Protein AF-A0A7J5UYX2-F1 (afdb_monomer_lite)

Foldseek 3Di:
DWAFDDVVVQKTWDQDPPPRDIAIEGNVLDDDDDDHVFDWDWDWDCDVPDIHTHPTGRPPPPPPPPPD

Structure (mmCIF, N/CA/C/O backbone):
data_AF-A0A7J5UYX2-F1
#
_entry.id   AF-A0A7J5UYX2-F1
#
loop_
_atom_site.group_PDB
_atom_site.id
_atom_site.type_symbol
_atom_site.label_atom_id
_atom_site.label_alt_id
_atom_site.label_comp_id
_atom_site.label_asym_id
_atom_site.label_entity_id
_atom_site.label_seq_id
_atom_site.pdbx_PDB_ins_code
_atom_site.Cartn_x
_atom_site.Cartn_y
_atom_site.Cartn_z
_atom_site.occupancy
_atom_site.B_iso_or_equiv
_atom_site.auth_seq_id
_atom_site.auth_comp_id
_atom_site.auth_asym_id
_atom_site.auth_atom_id
_atom_site.pdbx_PDB_model_num
ATOM 1 N N . MET A 1 1 ? 0.802 -0.863 -7.967 1.00 88.56 1 MET A N 1
ATOM 2 C CA . MET A 1 1 ? -0.530 -1.130 -8.561 1.00 88.56 1 MET A CA 1
ATOM 3 C C . MET A 1 1 ? -1.565 -1.328 -7.467 1.00 88.56 1 MET A C 1
ATOM 5 O O . MET A 1 1 ? -1.315 -2.093 -6.540 1.00 88.56 1 MET A O 1
ATOM 9 N N . ILE A 1 2 ? -2.713 -0.661 -7.555 1.00 89.88 2 ILE A N 1
ATOM 10 C CA . ILE A 1 2 ? -3.801 -0.823 -6.580 1.00 89.88 2 ILE A CA 1
ATOM 11 C C . ILE A 1 2 ? -4.452 -2.192 -6.761 1.00 89.88 2 ILE A C 1
ATOM 13 O O . ILE A 1 2 ? -4.867 -2.546 -7.860 1.00 89.88 2 ILE A O 1
ATOM 17 N N . ILE A 1 3 ? -4.568 -2.954 -5.676 1.00 92.88 3 ILE A N 1
ATOM 18 C CA . ILE A 1 3 ? -5.189 -4.288 -5.700 1.00 92.88 3 ILE A CA 1
ATOM 19 C C . ILE A 1 3 ? -6.529 -4.329 -4.967 1.00 92.88 3 ILE A C 1
ATOM 21 O O . ILE A 1 3 ? -7.325 -5.235 -5.197 1.00 92.88 3 ILE A O 1
ATOM 25 N N . LYS A 1 4 ? -6.791 -3.361 -4.081 1.00 92.44 4 LYS A N 1
ATOM 26 C 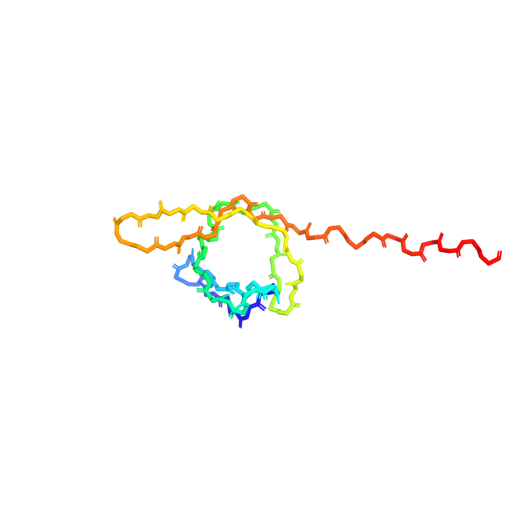CA . LYS A 1 4 ? -8.045 -3.281 -3.330 1.00 92.44 4 LYS A CA 1
ATOM 27 C C . LYS A 1 4 ? -8.294 -1.863 -2.835 1.00 92.44 4 LYS A C 1
ATOM 29 O O . LYS A 1 4 ? -7.381 -1.218 -2.332 1.00 92.44 4 LYS A O 1
ATOM 34 N N . LEU A 1 5 ? -9.548 -1.432 -2.910 1.00 91.44 5 LEU A N 1
ATOM 35 C CA . LEU A 1 5 ? -10.036 -0.180 -2.339 1.00 91.44 5 LEU A CA 1
ATOM 36 C C . LEU A 1 5 ? -11.227 -0.492 -1.440 1.00 91.44 5 LEU A C 1
ATOM 38 O O . LEU A 1 5 ? -12.085 -1.299 -1.795 1.00 91.44 5 LEU A O 1
ATOM 42 N N . SER A 1 6 ? -11.260 0.115 -0.260 1.00 90.62 6 SER A N 1
ATOM 43 C CA . SER A 1 6 ? -12.347 -0.051 0.696 1.00 90.62 6 SER A CA 1
ATOM 44 C C . SER A 1 6 ? -12.827 1.319 1.157 1.00 90.62 6 SER A C 1
ATOM 46 O O . SER A 1 6 ? -12.521 1.739 2.270 1.00 90.62 6 SER A O 1
ATOM 48 N N . TYR A 1 7 ? -13.616 1.998 0.317 1.00 86.25 7 TYR A N 1
ATOM 49 C CA . TYR A 1 7 ? -14.141 3.343 0.593 1.00 86.25 7 TYR A CA 1
ATOM 50 C C . TYR A 1 7 ? -14.879 3.438 1.932 1.00 86.25 7 TYR A C 1
ATOM 52 O O . TYR A 1 7 ? -14.630 4.355 2.702 1.00 86.25 7 TYR A O 1
ATOM 60 N N . GLN A 1 8 ? -15.688 2.428 2.274 1.00 87.50 8 GLN A N 1
ATOM 61 C CA . GLN A 1 8 ? -16.394 2.370 3.563 1.00 87.50 8 GLN A CA 1
ATOM 62 C C . GLN A 1 8 ? -15.462 2.340 4.780 1.00 87.50 8 GLN A C 1
ATOM 64 O O . GLN A 1 8 ? -15.864 2.722 5.872 1.00 87.50 8 GLN A O 1
ATOM 69 N N . LYS A 1 9 ? -14.231 1.848 4.607 1.00 88.62 9 LYS A N 1
ATOM 70 C CA . LYS A 1 9 ? -13.246 1.732 5.686 1.00 88.62 9 LYS A CA 1
ATOM 71 C C . LYS A 1 9 ? -12.130 2.775 5.593 1.00 88.62 9 LYS A C 1
ATOM 73 O O . LYS A 1 9 ? -11.240 2.760 6.434 1.00 88.62 9 LYS A O 1
ATOM 78 N N . GLY A 1 10 ? -12.147 3.639 4.577 1.00 89.12 10 GLY A N 1
ATOM 79 C CA . GLY A 1 10 ? -11.158 4.704 4.420 1.00 89.12 10 GLY A CA 1
ATOM 80 C C . GLY A 1 10 ? -9.735 4.234 4.098 1.00 89.12 10 GLY A C 1
ATOM 81 O O . GLY A 1 10 ? -8.808 5.015 4.271 1.00 89.12 10 GLY A O 1
ATOM 82 N N . TYR A 1 11 ? -9.534 3.000 3.617 1.00 90.56 11 TYR A N 1
ATOM 83 C CA . TYR A 1 11 ? -8.205 2.493 3.253 1.00 90.56 11 TYR A CA 1
ATOM 84 C C . TYR A 1 11 ? -8.194 1.703 1.940 1.00 90.56 11 TYR A C 1
ATOM 86 O O . TYR A 1 11 ? -9.218 1.194 1.470 1.00 90.56 11 TYR A O 1
ATOM 94 N N . GLY A 1 12 ? -6.999 1.544 1.377 1.00 92.12 12 GLY A N 1
ATOM 95 C CA . GLY A 1 12 ? -6.714 0.698 0.225 1.00 92.12 12 GLY A CA 1
ATOM 96 C C . GLY A 1 12 ? -5.433 -0.116 0.399 1.00 92.12 12 GLY A C 1
ATOM 97 O O . GLY A 1 12 ? -4.695 0.034 1.373 1.00 92.12 12 GLY A O 1
ATOM 98 N N . PHE A 1 13 ? -5.188 -1.009 -0.557 1.00 92.81 13 PHE A N 1
ATOM 99 C CA . PHE A 1 13 ? -3.957 -1.782 -0.650 1.00 92.81 13 PHE A CA 1
ATOM 100 C C . PHE A 1 13 ? -3.320 -1.621 -2.023 1.00 92.81 13 PHE A C 1
ATOM 102 O O . PHE A 1 13 ? -3.983 -1.748 -3.061 1.00 92.81 13 PHE A O 1
ATOM 109 N N . VAL A 1 14 ? -2.012 -1.398 -2.012 1.00 91.94 14 VAL A N 1
ATOM 110 C CA . VAL A 1 14 ? -1.166 -1.312 -3.197 1.00 91.94 14 VAL A CA 1
ATOM 111 C C . VAL A 1 14 ? -0.139 -2.435 -3.164 1.00 91.94 14 VAL A C 1
ATOM 113 O O . VAL A 1 14 ? 0.412 -2.766 -2.118 1.00 91.94 14 VAL A O 1
ATOM 116 N N . LYS A 1 15 ? 0.105 -3.039 -4.323 1.00 91.94 15 LYS A N 1
ATOM 117 C CA . LYS A 1 15 ? 1.210 -3.962 -4.547 1.00 91.94 15 LYS A CA 1
ATOM 118 C C . LYS A 1 15 ? 2.368 -3.213 -5.201 1.00 91.94 15 LYS A C 1
ATOM 120 O O . LYS A 1 15 ? 2.182 -2.609 -6.265 1.00 91.94 15 LYS A O 1
ATOM 125 N N . GLU A 1 16 ? 3.534 -3.249 -4.569 1.00 88.31 16 GLU A N 1
ATOM 126 C CA . GLU A 1 16 ? 4.782 -2.731 -5.127 1.00 88.31 16 GLU A CA 1
ATOM 127 C C . GLU A 1 16 ? 5.240 -3.620 -6.288 1.00 88.31 16 GLU A C 1
ATOM 129 O O . GLU A 1 16 ? 5.176 -4.848 -6.200 1.00 88.31 16 GLU A O 1
ATOM 134 N N . ALA A 1 17 ? 5.659 -3.006 -7.396 1.00 83.38 17 ALA A N 1
ATOM 135 C CA . ALA A 1 17 ? 6.022 -3.738 -8.608 1.00 83.38 17 ALA A CA 1
ATOM 136 C C . ALA A 1 17 ? 7.356 -4.481 -8.466 1.00 83.38 17 ALA A C 1
ATOM 138 O O . ALA A 1 17 ? 7.473 -5.611 -8.928 1.00 83.38 17 ALA A O 1
ATOM 139 N N . GLU A 1 18 ? 8.329 -3.858 -7.800 1.00 82.81 18 GLU A N 1
ATOM 140 C CA . GLU A 1 18 ? 9.690 -4.385 -7.678 1.00 82.81 18 GLU A CA 1
ATOM 141 C C . GLU A 1 18 ? 9.780 -5.526 -6.662 1.00 82.81 18 GLU A C 1
ATOM 143 O O . GLU A 1 18 ? 10.292 -6.595 -6.978 1.00 82.81 18 GLU A O 1
ATOM 148 N N . SER A 1 19 ? 9.253 -5.335 -5.447 1.00 84.50 19 SER A N 1
ATOM 149 C CA . SER A 1 19 ? 9.348 -6.352 -4.390 1.00 84.50 19 SER A CA 1
ATOM 150 C C . SER A 1 19 ? 8.133 -7.279 -4.297 1.00 84.50 19 SER A C 1
ATOM 152 O O . SER A 1 19 ? 8.167 -8.276 -3.575 1.00 84.50 19 SER A O 1
ATOM 154 N N . GLY A 1 20 ? 7.021 -6.937 -4.956 1.00 86.19 20 GLY A N 1
ATOM 155 C CA . GLY A 1 20 ? 5.754 -7.654 -4.819 1.00 86.19 20 GLY A CA 1
ATOM 156 C C . GLY A 1 20 ? 5.063 -7.486 -3.459 1.00 86.19 20 GLY A C 1
ATOM 157 O O . GLY A 1 20 ? 4.026 -8.120 -3.238 1.00 86.19 20 GLY A O 1
ATOM 158 N N . LYS A 1 21 ? 5.597 -6.652 -2.555 1.00 89.00 21 LYS A N 1
ATOM 159 C CA . LYS A 1 21 ? 5.018 -6.402 -1.229 1.00 89.00 21 LYS A CA 1
ATOM 160 C C . LYS A 1 21 ? 3.669 -5.706 -1.332 1.00 89.00 21 LYS A C 1
ATOM 162 O O . LYS A 1 21 ? 3.442 -4.872 -2.207 1.00 89.00 21 LYS A O 1
ATOM 167 N N . ILE A 1 22 ? 2.782 -6.046 -0.402 1.00 91.75 22 ILE A N 1
ATOM 168 C CA . ILE A 1 22 ? 1.470 -5.421 -0.263 1.00 91.75 22 ILE A CA 1
ATOM 169 C C . ILE A 1 22 ? 1.544 -4.423 0.885 1.00 91.75 22 ILE A C 1
ATOM 171 O O . ILE A 1 22 ? 1.890 -4.788 2.007 1.00 91.75 22 ILE A O 1
ATOM 175 N N . LEU A 1 23 ? 1.202 -3.176 0.592 1.00 91.56 23 LEU A N 1
ATOM 176 C CA . LEU A 1 23 ? 1.204 -2.074 1.540 1.00 91.56 23 LEU A CA 1
ATOM 177 C C . LEU A 1 23 ? -0.206 -1.514 1.668 1.00 91.56 23 LEU A C 1
ATOM 179 O O . LEU A 1 2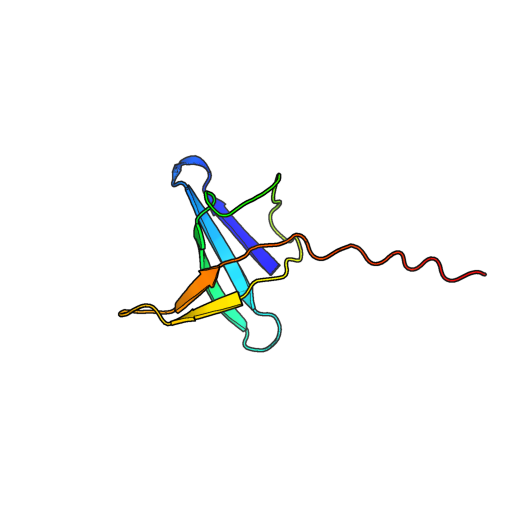3 ? -0.942 -1.406 0.683 1.00 91.56 23 LEU A O 1
ATOM 183 N N . ARG A 1 24 ? -0.581 -1.164 2.897 1.00 91.31 24 ARG A N 1
ATOM 184 C CA . ARG A 1 24 ? -1.804 -0.412 3.171 1.00 91.31 24 ARG A CA 1
ATOM 185 C C . ARG A 1 24 ? -1.537 1.071 2.922 1.00 91.31 24 ARG A C 1
ATOM 187 O O . ARG A 1 24 ? -0.443 1.545 3.212 1.00 91.31 24 ARG A O 1
ATOM 194 N N . PHE A 1 25 ? -2.539 1.783 2.425 1.00 90.38 25 PHE A N 1
ATOM 195 C CA . PHE A 1 25 ? -2.584 3.244 2.416 1.00 90.38 25 PHE A CA 1
ATOM 196 C C . PHE A 1 25 ? -3.964 3.718 2.870 1.00 90.38 25 PHE A C 1
ATOM 198 O O . PHE A 1 25 ? -4.949 2.983 2.732 1.00 90.38 25 PHE A O 1
ATOM 205 N N . ASP A 1 26 ? -4.044 4.934 3.395 1.00 89.56 26 ASP A N 1
ATOM 206 C CA . ASP A 1 26 ? -5.312 5.552 3.767 1.00 89.56 26 ASP A CA 1
ATOM 207 C C . ASP A 1 26 ? -5.844 6.413 2.610 1.00 89.56 26 ASP A C 1
ATOM 209 O O . ASP A 1 26 ? -5.097 7.066 1.883 1.00 89.56 26 ASP A O 1
ATOM 213 N N . LEU A 1 27 ? -7.163 6.389 2.408 1.00 85.94 27 LEU A N 1
ATOM 214 C CA . LEU A 1 27 ? -7.850 7.143 1.350 1.00 85.94 27 LEU A CA 1
ATOM 215 C C . LEU A 1 27 ? -7.914 8.651 1.647 1.00 85.94 27 LEU A C 1
ATOM 217 O O . LEU A 1 27 ? -8.287 9.421 0.770 1.00 85.94 27 LEU A O 1
ATOM 221 N N . GLN A 1 28 ? -7.580 9.070 2.872 1.00 80.62 28 GLN A N 1
ATOM 222 C CA . GLN A 1 28 ? -7.589 10.479 3.285 1.00 80.62 28 GLN A CA 1
ATOM 223 C C . GLN A 1 28 ? -6.418 11.277 2.702 1.00 80.62 28 GLN A C 1
ATOM 225 O O . GLN A 1 28 ? -6.558 12.471 2.462 1.00 80.62 28 GLN A O 1
ATOM 230 N N . ASP A 1 29 ? -5.288 10.626 2.422 1.00 67.12 29 ASP A N 1
ATOM 231 C CA . ASP A 1 29 ? -4.086 11.266 1.870 1.00 67.12 29 ASP A CA 1
ATOM 232 C C . ASP A 1 29 ? -4.180 11.531 0.357 1.00 67.12 29 ASP A C 1
ATOM 234 O O . ASP A 1 29 ? -3.171 11.774 -0.309 1.00 67.12 29 ASP A O 1
ATOM 238 N N . LEU A 1 30 ? -5.382 11.436 -0.216 1.00 69.69 30 LEU A N 1
ATOM 239 C CA . LEU A 1 30 ? -5.568 11.263 -1.647 1.00 69.69 30 LEU A CA 1
ATOM 240 C C . LEU A 1 30 ? -6.285 12.427 -2.315 1.00 69.69 30 LEU A C 1
ATOM 242 O O . LEU A 1 30 ? -7.377 12.835 -1.930 1.00 69.69 30 LEU A O 1
ATOM 246 N N . GLN A 1 31 ? -5.662 12.918 -3.384 1.00 64.44 31 GLN A N 1
ATOM 247 C CA . GLN A 1 31 ? -6.218 13.929 -4.274 1.00 64.44 31 GLN A CA 1
ATOM 248 C C . GLN A 1 31 ? -6.716 13.255 -5.559 1.00 64.44 31 GLN A C 1
ATOM 250 O O . GLN A 1 31 ? -6.001 13.208 -6.558 1.00 64.44 31 GLN A O 1
ATOM 255 N N . GLY A 1 32 ? -7.930 12.701 -5.524 1.00 69.75 32 GLY A N 1
ATOM 256 C CA . GLY A 1 32 ? -8.631 12.206 -6.716 1.00 69.75 32 GLY A CA 1
ATOM 257 C C . GLY A 1 32 ? -9.224 10.802 -6.590 1.00 69.75 32 GLY A C 1
ATOM 258 O O . GLY A 1 32 ? -9.000 10.087 -5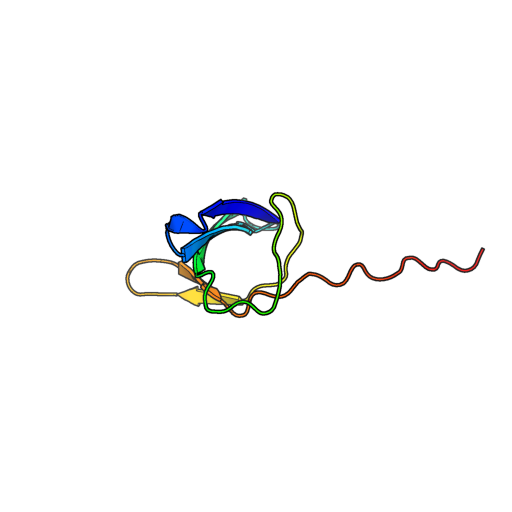.613 1.00 69.75 32 GLY A O 1
ATOM 259 N N . ASP A 1 33 ? -9.989 10.411 -7.609 1.00 77.00 33 ASP A N 1
ATOM 260 C CA . ASP A 1 33 ? -10.598 9.087 -7.716 1.00 77.00 33 ASP A CA 1
ATOM 261 C C . ASP A 1 33 ? -9.571 8.027 -8.130 1.00 77.00 33 ASP A C 1
ATOM 263 O O . ASP A 1 33 ? -8.986 8.081 -9.214 1.00 77.00 33 ASP A O 1
ATOM 267 N N . LEU A 1 34 ? -9.377 7.028 -7.267 1.00 79.56 34 LEU A N 1
ATOM 268 C CA . LEU A 1 34 ? -8.581 5.841 -7.574 1.00 79.56 34 LEU A CA 1
ATOM 269 C C . LEU A 1 34 ? -9.432 4.719 -8.141 1.00 79.56 34 LEU A C 1
ATOM 271 O O . LEU A 1 34 ? -10.564 4.501 -7.711 1.00 79.56 34 LEU A O 1
ATOM 275 N N . GLN A 1 35 ? -8.823 3.924 -9.013 1.00 84.12 35 GLN A N 1
ATOM 276 C CA . GLN A 1 35 ? -9.401 2.683 -9.511 1.00 84.12 35 GLN A CA 1
ATOM 277 C C . GLN A 1 35 ? -8.536 1.472 -9.152 1.00 84.12 35 GLN A C 1
ATOM 279 O O . GLN A 1 35 ? -7.312 1.544 -9.018 1.00 84.12 35 GLN A O 1
ATOM 284 N N . ILE A 1 36 ? -9.185 0.321 -8.987 1.00 86.56 36 ILE A N 1
ATOM 285 C CA . ILE A 1 36 ? -8.485 -0.958 -8.829 1.00 86.56 36 ILE A CA 1
ATOM 286 C C . ILE A 1 36 ? -7.709 -1.240 -10.127 1.00 86.56 36 ILE A C 1
ATOM 288 O O . ILE A 1 36 ? -8.179 -0.907 -11.209 1.00 86.56 36 ILE A O 1
ATOM 292 N N . LEU A 1 37 ? -6.522 -1.842 -10.016 1.00 85.94 37 LEU A N 1
ATOM 293 C CA . LEU A 1 37 ? -5.548 -2.071 -11.097 1.00 85.94 37 LEU A CA 1
ATOM 294 C C . LEU A 1 37 ? -4.862 -0.811 -11.639 1.00 85.94 37 LEU A C 1
ATOM 296 O O . LEU A 1 37 ? -4.024 -0.909 -12.533 1.00 85.94 37 LEU A O 1
ATOM 300 N N . GLN A 1 38 ? -5.136 0.363 -11.071 1.00 85.31 38 GLN A N 1
ATOM 301 C CA . GLN A 1 38 ? -4.459 1.586 -11.476 1.00 85.31 38 GLN A CA 1
ATOM 302 C C . GLN A 1 38 ? -3.009 1.619 -10.970 1.00 85.31 38 GLN A C 1
ATOM 304 O O . GLN A 1 38 ? -2.680 1.172 -9.859 1.00 85.31 38 GLN A O 1
ATOM 309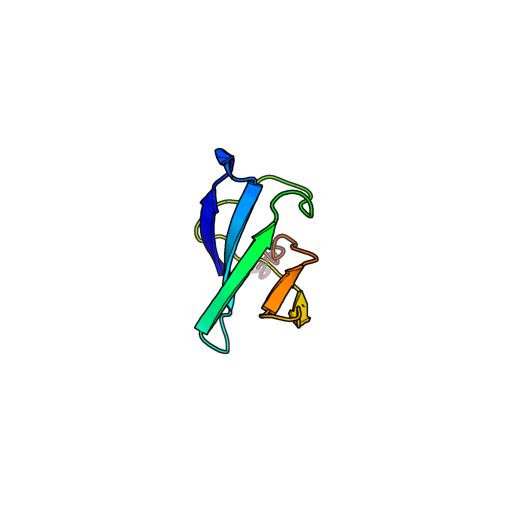 N N . TRP A 1 39 ? -2.128 2.150 -11.815 1.00 86.50 39 TRP A N 1
ATOM 310 C CA . TRP A 1 39 ? -0.737 2.414 -11.475 1.00 86.50 39 TRP A CA 1
ATOM 311 C C . TRP A 1 39 ? -0.630 3.752 -10.754 1.00 86.50 39 TRP A C 1
ATOM 313 O O . TRP A 1 39 ? -1.195 4.757 -11.179 1.00 86.50 39 TRP A O 1
ATOM 323 N N . ILE A 1 40 ? 0.078 3.730 -9.632 1.00 86.19 40 ILE A N 1
ATOM 324 C CA . ILE A 1 40 ? 0.253 4.873 -8.745 1.00 86.19 40 ILE A CA 1
ATOM 325 C C . ILE A 1 40 ? 1.705 4.934 -8.296 1.00 86.19 40 ILE A C 1
ATOM 327 O O . ILE A 1 40 ? 2.346 3.894 -8.123 1.00 86.19 40 ILE A O 1
ATOM 331 N N . GLU A 1 41 ? 2.182 6.150 -8.090 1.00 88.44 41 GLU A N 1
ATOM 332 C CA . GLU A 1 41 ? 3.399 6.445 -7.349 1.00 88.44 41 GLU A CA 1
ATOM 333 C C . GLU A 1 41 ? 3.061 6.632 -5.874 1.00 88.44 41 GLU A C 1
ATOM 335 O O . GLU A 1 41 ? 2.025 7.196 -5.521 1.00 88.44 41 GLU A O 1
ATOM 340 N N . PHE A 1 42 ? 3.927 6.126 -5.004 1.00 88.44 42 PHE A N 1
ATOM 341 C CA . PHE A 1 42 ? 3.782 6.257 -3.563 1.00 88.44 42 PHE A CA 1
ATOM 342 C C . PHE A 1 42 ? 5.152 6.217 -2.893 1.00 88.44 42 PHE A C 1
ATOM 344 O O . PHE A 1 42 ? 6.119 5.690 -3.442 1.00 88.44 42 PHE A O 1
ATOM 351 N N . SER A 1 43 ? 5.225 6.769 -1.690 1.00 89.69 43 SER A N 1
ATOM 352 C CA . SER A 1 43 ? 6.368 6.622 -0.793 1.00 89.69 43 SER A CA 1
ATOM 353 C C . SER A 1 43 ? 6.048 5.573 0.264 1.00 89.69 43 SER A C 1
ATOM 355 O O . SER A 1 43 ? 4.895 5.425 0.664 1.00 89.69 43 SER A O 1
ATOM 357 N N . VAL A 1 44 ? 7.054 4.830 0.717 1.00 89.94 44 VAL A N 1
ATOM 358 C CA . VAL A 1 44 ? 6.898 3.869 1.814 1.00 89.94 44 VAL A CA 1
ATOM 359 C C . VAL A 1 44 ? 7.500 4.476 3.064 1.00 89.94 44 VAL A C 1
ATOM 361 O O . VAL A 1 44 ? 8.653 4.899 3.051 1.00 89.94 44 VAL A O 1
ATOM 364 N N . ILE A 1 45 ? 6.722 4.495 4.139 1.00 90.44 45 ILE A N 1
ATOM 365 C CA . ILE A 1 45 ? 7.206 4.838 5.471 1.00 90.44 45 ILE A CA 1
ATOM 366 C C . ILE A 1 45 ? 7.164 3.594 6.355 1.00 90.44 45 ILE A C 1
ATOM 368 O O . ILE A 1 45 ? 6.228 2.792 6.284 1.00 90.44 45 ILE A O 1
ATOM 372 N N . ASP A 1 46 ? 8.194 3.421 7.175 1.00 88.94 46 ASP A N 1
ATOM 373 C CA . ASP A 1 46 ? 8.200 2.437 8.250 1.00 88.94 46 ASP A CA 1
ATOM 374 C C . ASP A 1 46 ? 7.380 3.001 9.416 1.00 88.94 46 ASP A C 1
ATOM 376 O O . ASP A 1 46 ? 7.664 4.083 9.930 1.00 88.94 46 ASP A O 1
ATOM 380 N N . LEU A 1 47 ? 6.322 2.285 9.787 1.00 83.25 47 LEU A N 1
ATOM 381 C CA . LEU A 1 47 ? 5.535 2.561 10.984 1.00 83.25 47 LEU A CA 1
ATOM 382 C C . LEU A 1 47 ? 5.930 1.523 12.029 1.00 83.25 47 LEU A C 1
ATOM 384 O O . LEU A 1 47 ? 6.187 0.379 11.682 1.00 83.25 47 LEU A O 1
ATOM 388 N N . ASP A 1 48 ? 5.968 1.873 13.307 1.00 75.94 48 ASP A N 1
ATOM 389 C CA . ASP A 1 48 ? 6.117 0.855 14.345 1.00 75.94 48 ASP A CA 1
ATOM 390 C C . ASP A 1 48 ? 4.724 0.495 14.892 1.00 75.94 48 ASP A C 1
ATOM 392 O O . ASP A 1 48 ? 4.106 1.343 15.542 1.00 75.94 48 ASP A O 1
ATOM 396 N N . PRO A 1 49 ? 4.166 -0.703 14.610 1.00 76.00 49 PRO A N 1
ATOM 397 C CA . PRO A 1 49 ? 4.678 -1.778 13.748 1.00 76.00 49 PRO A CA 1
ATOM 398 C C . PRO A 1 49 ? 4.177 -1.718 12.283 1.00 76.00 49 PRO A C 1
ATOM 400 O O . PRO A 1 49 ? 2.997 -1.481 12.019 1.00 76.00 49 PRO A O 1
ATOM 403 N N . GLY A 1 50 ? 5.049 -2.058 11.323 1.00 84.75 50 GLY A N 1
ATOM 404 C CA . GLY A 1 50 ? 4.710 -2.259 9.908 1.00 84.75 50 GLY A CA 1
ATOM 405 C C . GLY A 1 50 ? 5.296 -1.256 8.901 1.00 84.75 50 GLY A C 1
ATOM 406 O O . GLY A 1 50 ? 6.275 -0.559 9.130 1.00 84.75 50 GLY A O 1
ATOM 407 N N . LYS A 1 51 ? 4.714 -1.237 7.702 1.00 89.31 51 LYS A N 1
ATOM 408 C CA . LYS A 1 51 ? 5.054 -0.296 6.627 1.00 89.31 51 LYS A CA 1
ATOM 409 C C . LYS A 1 51 ? 3.766 0.194 5.988 1.00 89.31 51 LYS A C 1
ATOM 411 O O . LYS A 1 51 ? 2.847 -0.600 5.773 1.00 89.31 51 LYS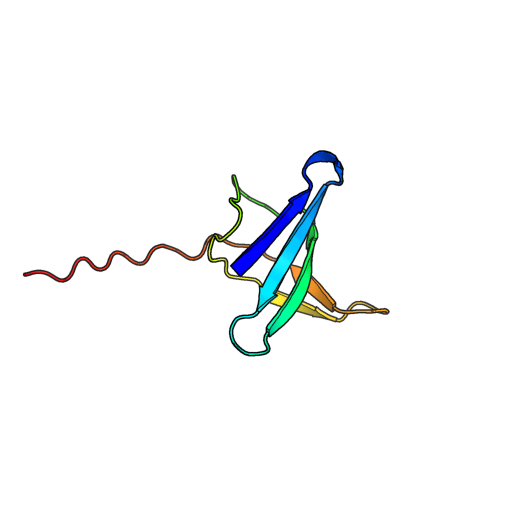 A O 1
ATOM 416 N N . GLN A 1 52 ? 3.714 1.476 5.663 1.00 90.62 52 GLN A N 1
ATOM 417 C CA . GLN A 1 52 ? 2.549 2.117 5.065 1.00 90.62 52 GLN A CA 1
ATOM 418 C C . GLN A 1 52 ? 2.958 2.898 3.822 1.00 90.62 52 GLN A C 1
ATOM 420 O O . GLN A 1 52 ? 4.025 3.507 3.778 1.00 90.62 52 GLN A O 1
ATOM 425 N N . ALA A 1 53 ? 2.107 2.847 2.800 1.00 90.44 53 ALA A N 1
ATOM 426 C CA . ALA A 1 53 ? 2.253 3.668 1.613 1.00 90.44 53 ALA A CA 1
ATOM 427 C C . ALA A 1 53 ? 1.581 5.031 1.846 1.00 90.44 53 ALA A C 1
ATOM 429 O O . ALA A 1 53 ? 0.433 5.098 2.287 1.00 90.44 53 ALA A O 1
ATOM 430 N N . THR A 1 54 ? 2.302 6.107 1.550 1.00 89.88 54 THR A N 1
ATOM 431 C CA . THR A 1 54 ? 1.877 7.505 1.711 1.00 89.88 54 THR A CA 1
ATOM 432 C C . THR A 1 54 ? 2.204 8.316 0.461 1.00 89.88 54 THR A C 1
ATOM 434 O O . THR A 1 54 ? 2.864 7.820 -0.456 1.00 89.88 54 THR A O 1
ATOM 437 N N . ASN A 1 55 ? 1.727 9.568 0.406 1.00 87.25 55 ASN A N 1
ATOM 438 C CA . ASN A 1 55 ? 1.930 10.472 -0.734 1.00 87.25 55 ASN A CA 1
ATOM 439 C C . ASN A 1 55 ? 1.503 9.809 -2.058 1.00 87.25 55 ASN A C 1
ATOM 441 O O . ASN A 1 55 ? 2.259 9.776 -3.029 1.00 87.25 55 ASN A O 1
ATOM 445 N N . ILE A 1 56 ? 0.303 9.216 -2.050 1.00 85.94 56 ILE A N 1
ATOM 446 C CA . ILE A 1 56 ? -0.237 8.473 -3.186 1.00 85.94 56 ILE A CA 1
ATOM 447 C C . ILE A 1 56 ? -0.551 9.447 -4.319 1.00 85.94 56 ILE A C 1
ATOM 449 O O . ILE A 1 56 ? -1.336 10.380 -4.154 1.00 85.94 56 ILE A O 1
ATOM 453 N N . ARG A 1 57 ? 0.039 9.210 -5.488 1.00 85.31 57 ARG A N 1
ATOM 454 C CA . ARG A 1 57 ? -0.180 10.004 -6.697 1.00 85.31 57 ARG A CA 1
ATOM 455 C C . ARG A 1 57 ? -0.524 9.089 -7.852 1.00 85.31 57 ARG A C 1
ATOM 457 O O . ARG A 1 57 ? 0.038 8.004 -7.991 1.00 85.31 57 ARG A O 1
ATOM 464 N N . LEU A 1 58 ? -1.446 9.534 -8.697 1.00 83.25 58 LEU A N 1
ATOM 465 C CA . LEU A 1 58 ? -1.704 8.860 -9.961 1.00 83.25 58 LEU A CA 1
ATOM 466 C C . LEU A 1 58 ? -0.416 8.867 -10.775 1.00 83.25 58 LEU A C 1
ATOM 468 O O . LEU A 1 58 ? 0.159 9.933 -10.991 1.00 83.25 58 LEU A O 1
ATOM 472 N N . PHE A 1 59 ? 0.033 7.685 -11.203 1.00 79.19 59 PHE A N 1
ATOM 473 C CA . PHE A 1 59 ? 1.161 7.619 -12.118 1.00 79.19 59 PHE A CA 1
ATOM 474 C C . PHE A 1 59 ? 0.713 8.331 -13.394 1.00 79.19 59 PHE A C 1
ATOM 476 O O . PHE A 1 59 ? -0.289 7.903 -13.984 1.00 79.19 59 PHE A O 1
ATOM 483 N N . PRO A 1 60 ? 1.360 9.438 -13.801 1.00 67.69 60 PRO A N 1
ATOM 484 C CA . PRO A 1 60 ? 0.958 10.123 -15.010 1.00 67.69 60 PRO A CA 1
ATOM 485 C C . PRO A 1 60 ? 1.050 9.108 -16.142 1.00 67.69 60 PRO A C 1
ATOM 487 O O . PRO A 1 60 ? 2.097 8.489 -16.347 1.00 67.69 60 PRO A O 1
ATOM 490 N N . TRP A 1 61 ? -0.053 8.913 -16.870 1.00 54.88 61 TRP A N 1
ATOM 491 C CA . TRP A 1 61 ? -0.009 8.203 -18.138 1.00 54.88 61 TRP A CA 1
ATOM 492 C C . TRP A 1 61 ? 0.851 9.067 -19.049 1.00 54.88 61 TRP A C 1
ATOM 494 O O . TRP A 1 61 ? 0.369 10.011 -19.668 1.00 54.88 61 TRP A O 1
ATOM 504 N N . LYS A 1 62 ? 2.167 8.850 -19.019 1.00 52.31 62 LYS A N 1
ATOM 505 C CA . LYS A 1 62 ? 3.105 9.620 -19.816 1.00 52.31 62 LYS A CA 1
ATOM 506 C C . LYS A 1 62 ? 2.703 9.350 -21.251 1.00 52.31 62 LYS A C 1
ATOM 508 O O . LYS A 1 62 ? 2.839 8.225 -21.725 1.00 52.31 62 LYS A O 1
ATOM 513 N N . ASN A 1 63 ? 2.128 10.370 -21.879 1.00 47.25 63 ASN A N 1
ATOM 514 C CA . ASN A 1 63 ? 1.740 10.381 -23.273 1.00 47.25 63 ASN A CA 1
ATOM 515 C C . ASN A 1 63 ? 2.884 9.753 -24.076 1.00 47.25 63 ASN A C 1
ATOM 517 O O . ASN A 1 63 ? 3.913 10.390 -24.299 1.00 47.25 63 ASN A O 1
ATOM 521 N N . MET A 1 64 ? 2.717 8.503 -24.510 1.00 51.94 64 MET A N 1
ATOM 522 C CA . MET A 1 64 ? 3.460 7.961 -25.641 1.00 51.94 64 MET A CA 1
ATOM 523 C C . MET A 1 64 ? 2.900 8.642 -26.891 1.00 51.94 64 MET A C 1
ATOM 525 O O . MET A 1 64 ? 2.344 8.006 -27.776 1.00 51.94 64 MET A O 1
ATOM 529 N N . SER A 1 65 ? 3.017 9.967 -26.956 1.00 53.25 65 SER A N 1
ATOM 530 C CA . SER A 1 65 ? 2.979 10.707 -28.206 1.00 53.25 65 SER A CA 1
ATOM 531 C C . SER A 1 65 ? 4.335 10.478 -28.861 1.00 53.25 65 SER A C 1
ATOM 533 O O . SER A 1 65 ? 5.175 11.371 -28.923 1.00 53.25 65 SER A O 1
ATOM 535 N N . GLY A 1 66 ? 4.574 9.230 -29.271 1.00 49.41 66 GLY A N 1
ATOM 536 C CA . GLY A 1 66 ? 5.510 8.961 -30.342 1.00 49.41 66 GLY A CA 1
ATOM 537 C C . GLY A 1 66 ? 4.947 9.677 -31.557 1.00 49.41 66 GLY A C 1
ATOM 538 O O . GLY A 1 66 ? 3.893 9.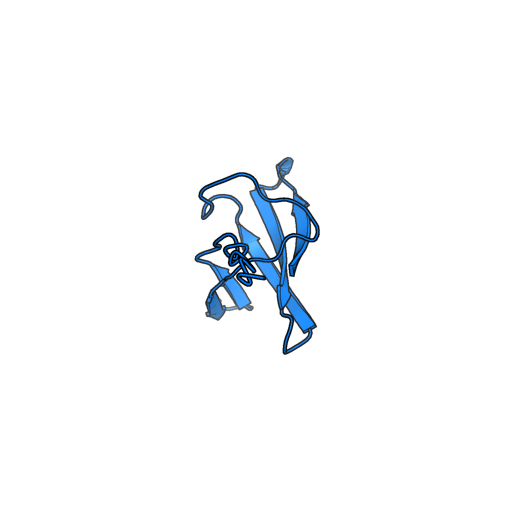309 -32.068 1.00 49.41 66 GLY A O 1
ATOM 539 N N . THR A 1 67 ? 5.591 10.770 -31.938 1.00 51.19 67 THR A N 1
ATOM 540 C CA . THR A 1 67 ? 5.475 11.337 -33.276 1.00 51.19 67 THR A CA 1
ATOM 541 C C . THR A 1 67 ? 5.803 10.222 -34.265 1.00 51.19 67 THR A C 1
ATOM 543 O O . THR A 1 67 ? 6.943 9.755 -34.286 1.00 51.19 67 THR A O 1
ATOM 546 N N . TYR A 1 68 ? 4.778 9.753 -34.979 1.00 55.12 68 TYR A N 1
ATOM 547 C CA . TYR A 1 68 ? 4.914 8.952 -36.194 1.00 55.12 68 TYR A CA 1
ATOM 548 C C . TYR A 1 68 ? 5.519 9.797 -37.315 1.00 55.12 68 TYR A C 1
ATOM 550 O O . TYR A 1 68 ? 5.229 11.017 -37.339 1.00 55.12 68 TYR A O 1
#

Radius of gyration: 13.3 Å; chains: 1; bounding box: 26×22×50 Å

pLDDT: mean 81.68, std 12.62, range [47.25, 92.88]

Secondary structure (DSSP, 8-state):
-EEEEEGGGTEEEEE-TTT--EEEEEGGG-SS---TT--EEEEEEE-SSSEEEEEEEEPP--------

Sequence (68 aa):
MIIKLSYQKGYGFVKEAESGKILRFDLQDLQGDLQILQWIEFSVIDLDPGKQATNIRLFPWKNMSGTY